Protein AF-A0A498ITP3-F1 (afdb_monomer_lite)

pLDDT: mean 81.37, std 13.59, range [35.22, 96.44]

InterPro domains:
  IPR005630 Terpene synthase, metal-binding domain [PF03936] (4-85)
  IPR008949 Isoprenoid synthase domain superfamily [G3DSA:1.10.600.10] (2-87)
  IPR008949 Isoprenoid synthase domain superfamily [SSF48576] (4-82)
  IPR050148 Terpene synthase-like [PTHR31739] (4-79)

Sequence (87 aa):
MLSSVPTKEEYMENAYVSFALGAVVLPALYLVGPKLSEEAVGSFEFHRLYRLMGLLNDIQGFKRESAEGKLNVVSLAMIHCNGVTRK

Secondary structure (DSSP, 8-state):
---PPPPHHHHHHHHHHHT-HHHHHHHHHHHTSPPPPHHHHTSHHHHHHHHHHHHHHHHHHHHHHHHTT---HHHHHHHHHTTS---

Foldseek 3Di:
DDDDDDALVRQLVVLLVPVCCVVVVVCCCCPPNDHDDPCRCVDPVVSVVSSVVSVVCCVVCVVVCVVVVHDDSVNNCCVVVVVPDDD

Structure (mmCIF, N/CA/C/O backbone):
data_AF-A0A498ITP3-F1
#
_entry.id   AF-A0A498ITP3-F1
#
loop_
_atom_site.group_PDB
_atom_site.id
_atom_site.type_symbol
_atom_site.label_atom_id
_atom_site.label_alt_id
_atom_site.label_comp_id
_atom_site.label_asym_id
_atom_site.label_entity_id
_atom_site.label_seq_id
_atom_site.pdbx_PDB_ins_code
_atom_site.Cartn_x
_atom_site.Cartn_y
_atom_site.Cartn_z
_atom_site.occupancy
_atom_site.B_iso_or_equiv
_atom_site.auth_seq_id
_atom_site.auth_comp_id
_atom_site.auth_asym_id
_atom_site.auth_atom_id
_atom_site.pdbx_PDB_model_num
ATOM 1 N N . MET A 1 1 ? 16.774 17.907 -13.681 1.00 36.78 1 MET A N 1
ATOM 2 C CA . MET A 1 1 ? 17.020 17.165 -12.426 1.00 36.78 1 MET A CA 1
ATOM 3 C C . MET A 1 1 ? 16.774 15.698 -12.713 1.00 36.78 1 MET A C 1
ATOM 5 O O . MET A 1 1 ? 15.677 15.376 -13.143 1.00 36.78 1 MET A O 1
ATOM 9 N N . LEU A 1 2 ? 17.787 14.840 -12.587 1.00 46.94 2 LEU A N 1
ATOM 10 C CA . LEU A 1 2 ? 17.624 13.394 -12.769 1.00 46.94 2 LEU A CA 1
ATOM 11 C C . LEU A 1 2 ? 16.839 12.851 -11.570 1.00 46.94 2 LEU A C 1
ATOM 13 O O . LEU A 1 2 ? 17.370 12.803 -10.467 1.00 46.94 2 LEU A O 1
ATOM 17 N N . SER A 1 3 ? 15.571 12.501 -11.767 1.00 62.31 3 SER A N 1
ATOM 18 C CA . SER A 1 3 ? 14.798 11.736 -10.789 1.00 62.31 3 SER A CA 1
ATOM 19 C C . SER A 1 3 ? 15.446 10.356 -10.635 1.00 62.31 3 SER A C 1
ATOM 21 O O . SER A 1 3 ? 15.421 9.560 -11.577 1.00 62.31 3 SER A O 1
ATOM 23 N N . SER A 1 4 ? 16.071 10.086 -9.490 1.00 80.88 4 SER A N 1
ATOM 24 C CA . SER A 1 4 ? 16.573 8.752 -9.159 1.00 80.88 4 SER A CA 1
ATOM 25 C C . SER A 1 4 ? 15.404 7.782 -8.992 1.00 80.88 4 SER A C 1
ATOM 27 O O . SER A 1 4 ? 14.348 8.159 -8.484 1.00 80.88 4 SER A O 1
ATOM 29 N N . VAL A 1 5 ? 15.584 6.531 -9.423 1.00 86.31 5 VAL A N 1
ATOM 30 C CA . VAL A 1 5 ? 14.604 5.468 -9.157 1.00 86.31 5 VAL A CA 1
ATOM 31 C C . VAL A 1 5 ? 14.546 5.257 -7.638 1.00 86.31 5 VAL A C 1
ATOM 33 O O . VAL A 1 5 ? 15.603 5.030 -7.047 1.00 86.31 5 VAL A O 1
ATOM 36 N N . PRO A 1 6 ? 13.367 5.364 -6.996 1.00 89.19 6 PRO A N 1
ATOM 37 C CA . PRO A 1 6 ? 13.256 5.219 -5.549 1.00 89.19 6 PRO A CA 1
ATOM 38 C C . PRO A 1 6 ? 13.537 3.776 -5.135 1.00 89.19 6 PRO A C 1
ATOM 40 O O . PRO A 1 6 ? 13.164 2.838 -5.839 1.00 89.19 6 PRO A O 1
ATOM 43 N N . THR A 1 7 ? 14.141 3.588 -3.968 1.00 88.88 7 THR A N 1
ATOM 44 C CA . THR A 1 7 ? 14.257 2.279 -3.316 1.00 88.88 7 THR A CA 1
ATOM 45 C C . THR A 1 7 ? 12.875 1.710 -2.977 1.00 88.88 7 THR A C 1
ATOM 47 O O . THR A 1 7 ? 11.855 2.406 -2.999 1.00 88.88 7 THR A O 1
ATOM 50 N N . LYS A 1 8 ? 12.817 0.413 -2.650 1.00 86.00 8 LYS A N 1
ATOM 51 C CA . LYS A 1 8 ? 11.556 -0.210 -2.221 1.00 86.00 8 LYS A CA 1
ATOM 52 C C . LYS A 1 8 ? 11.049 0.436 -0.936 1.00 86.00 8 LYS A C 1
ATOM 54 O O . LYS A 1 8 ? 9.852 0.637 -0.788 1.00 86.00 8 LYS A O 1
ATOM 59 N N . GLU A 1 9 ? 11.951 0.767 -0.026 1.00 86.31 9 GLU A N 1
ATOM 60 C CA . GLU A 1 9 ? 11.656 1.365 1.269 1.00 86.31 9 GLU A CA 1
ATOM 61 C C . GLU A 1 9 ? 11.064 2.770 1.098 1.00 86.31 9 GLU A C 1
ATOM 63 O O . GLU A 1 9 ? 9.975 3.024 1.613 1.00 86.31 9 GLU A O 1
ATOM 68 N N . GLU A 1 10 ? 11.699 3.623 0.286 1.00 88.62 10 GLU A N 1
ATOM 69 C CA . GLU A 1 10 ? 11.202 4.972 -0.045 1.00 88.62 10 GLU A CA 1
ATOM 70 C C . GLU A 1 10 ? 9.849 4.933 -0.769 1.00 88.62 10 GLU A C 1
ATOM 72 O O . GLU A 1 10 ? 8.969 5.763 -0.526 1.00 88.62 10 GLU A O 1
ATOM 77 N N . TYR A 1 11 ? 9.652 3.952 -1.655 1.00 89.06 11 TYR A N 1
ATOM 78 C CA . TYR A 1 11 ? 8.352 3.728 -2.276 1.00 89.06 11 TYR A CA 1
ATOM 79 C C . TYR A 1 11 ? 7.306 3.333 -1.234 1.00 89.06 11 TYR A C 1
ATOM 81 O O . TYR A 1 11 ? 6.226 3.911 -1.212 1.00 89.06 11 TYR A O 1
ATOM 89 N N . MET A 1 12 ? 7.612 2.377 -0.353 1.00 84.12 12 MET A N 1
ATOM 90 C CA . MET A 1 12 ? 6.654 1.852 0.621 1.00 84.12 12 MET A CA 1
ATOM 91 C C . MET A 1 12 ? 6.258 2.876 1.687 1.00 84.12 12 MET A C 1
ATOM 93 O O . MET A 1 12 ? 5.122 2.833 2.157 1.00 84.12 12 MET A O 1
ATOM 97 N N . GLU A 1 13 ? 7.156 3.782 2.068 1.00 83.69 13 GLU A N 1
ATOM 98 C CA . GLU A 1 13 ? 6.847 4.890 2.976 1.00 83.69 13 GLU A CA 1
ATOM 99 C C . GLU A 1 13 ? 5.798 5.834 2.367 1.00 83.69 13 GLU A C 1
ATOM 101 O O . GLU A 1 13 ? 4.803 6.167 3.012 1.00 83.69 13 GLU A O 1
ATOM 106 N N . ASN A 1 14 ? 5.946 6.162 1.081 1.00 80.06 14 ASN A N 1
ATOM 107 C CA . ASN A 1 14 ? 5.004 7.023 0.368 1.00 80.06 14 ASN A CA 1
ATOM 108 C C . ASN A 1 14 ? 3.720 6.296 -0.047 1.00 80.06 14 ASN A C 1
ATOM 110 O O . ASN A 1 14 ? 2.630 6.862 0.052 1.00 80.06 14 ASN A O 1
ATOM 114 N N . ALA A 1 15 ? 3.818 5.044 -0.497 1.00 74.81 15 ALA A N 1
ATOM 115 C CA . ALA A 1 15 ? 2.685 4.231 -0.933 1.00 74.81 15 ALA A CA 1
ATOM 116 C C . ALA A 1 15 ? 1.723 3.947 0.225 1.00 74.81 15 ALA A C 1
ATOM 118 O O . ALA A 1 15 ? 0.508 3.950 0.031 1.00 74.81 15 ALA A O 1
ATOM 119 N N . TYR A 1 16 ? 2.255 3.787 1.441 1.00 67.00 16 TYR A N 1
ATOM 120 C CA . TYR A 1 16 ? 1.459 3.629 2.654 1.00 67.00 16 TYR A CA 1
ATOM 121 C C . TYR A 1 16 ? 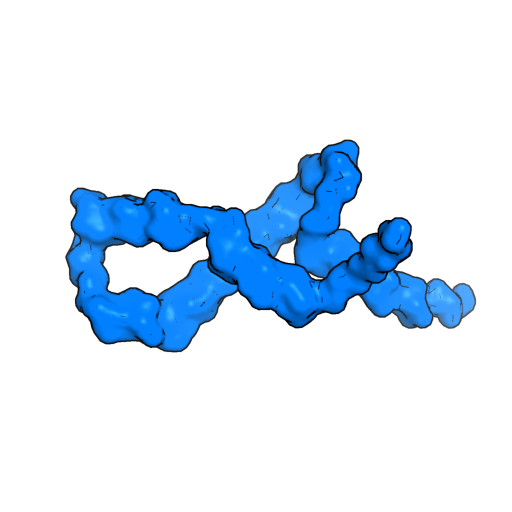0.467 4.790 2.865 1.00 67.00 16 TYR A C 1
ATOM 123 O O . TYR A 1 16 ? -0.685 4.559 3.230 1.00 67.00 16 TYR A O 1
ATOM 131 N N . VAL A 1 17 ? 0.883 6.027 2.575 1.00 67.44 17 VAL A N 1
ATOM 132 C CA . VAL A 1 17 ? 0.034 7.227 2.680 1.00 67.44 17 VAL A CA 1
ATOM 133 C C . VAL A 1 17 ? -0.785 7.455 1.401 1.00 67.44 17 VAL A C 1
ATOM 135 O O . VAL A 1 17 ? -1.964 7.802 1.460 1.00 67.44 17 VAL A O 1
ATOM 138 N N . SER A 1 18 ? -0.181 7.221 0.234 1.00 63.69 18 SER A N 1
ATOM 139 C CA . SER A 1 18 ? -0.735 7.579 -1.082 1.00 63.69 18 SER A CA 1
ATOM 140 C C . SER A 1 18 ? -1.833 6.642 -1.578 1.00 63.69 18 SER A C 1
ATOM 142 O O . SER A 1 18 ? -2.610 7.019 -2.450 1.00 63.69 18 SER A O 1
ATOM 144 N N . PHE A 1 19 ? -1.935 5.431 -1.026 1.00 64.31 19 PHE A N 1
ATOM 145 C CA . PHE A 1 19 ? -2.936 4.456 -1.458 1.00 64.31 19 PHE A CA 1
ATOM 146 C C . PHE A 1 19 ? -4.371 4.838 -1.042 1.00 64.31 19 PHE A C 1
ATOM 148 O O . PHE A 1 19 ? -5.323 4.163 -1.422 1.00 64.31 19 PHE A O 1
ATOM 155 N N . ALA A 1 20 ? -4.546 5.918 -0.265 1.00 69.88 20 ALA A N 1
ATOM 156 C CA . ALA A 1 20 ? -5.842 6.462 0.155 1.00 69.88 20 ALA A CA 1
ATOM 157 C C . ALA A 1 20 ? -6.788 5.435 0.818 1.00 69.88 20 ALA A C 1
ATOM 159 O O . ALA A 1 20 ? -7.968 5.717 1.026 1.00 69.88 20 ALA A O 1
ATOM 160 N N . LEU A 1 21 ? -6.273 4.271 1.239 1.00 70.06 21 LEU A N 1
ATOM 161 C CA . LEU A 1 21 ? -7.026 3.265 1.990 1.00 70.06 21 LEU A CA 1
ATOM 162 C C . LEU A 1 21 ? -7.628 3.855 3.257 1.00 70.06 21 LEU A C 1
ATOM 164 O O . LEU A 1 21 ? -8.705 3.442 3.661 1.00 70.06 21 LEU A O 1
ATOM 168 N N . GLY A 1 22 ? -6.962 4.833 3.878 1.00 68.81 22 GLY A N 1
ATOM 169 C CA . GLY A 1 22 ? -7.531 5.557 5.012 1.00 68.81 22 GLY A CA 1
ATOM 170 C C . GLY A 1 22 ? -8.899 6.146 4.664 1.00 68.81 22 GLY A C 1
ATOM 171 O O . GLY A 1 22 ? -9.849 5.967 5.412 1.00 68.81 22 GLY A O 1
ATOM 172 N N . ALA A 1 23 ? -9.033 6.753 3.486 1.00 75.88 23 ALA A N 1
ATOM 173 C CA . ALA A 1 23 ? -10.272 7.378 3.037 1.00 75.88 23 ALA A CA 1
ATOM 174 C C . ALA A 1 23 ? -11.326 6.384 2.518 1.00 75.88 23 ALA A C 1
ATOM 176 O O . ALA A 1 23 ? -12.504 6.716 2.521 1.00 75.88 23 ALA A O 1
ATOM 177 N N . VAL A 1 24 ? -10.943 5.181 2.077 1.00 76.25 24 VAL A N 1
ATOM 178 C CA . VAL A 1 24 ? -11.896 4.183 1.545 1.00 76.25 24 VAL A CA 1
ATOM 179 C C . VAL A 1 24 ? -12.284 3.143 2.598 1.00 76.25 24 VAL A C 1
ATOM 181 O O . VAL A 1 24 ? -13.464 2.868 2.809 1.00 76.25 24 VAL A O 1
ATOM 184 N N . VAL A 1 25 ? -11.296 2.569 3.281 1.00 77.50 25 VAL A N 1
ATOM 185 C CA . VAL A 1 25 ? -11.482 1.457 4.218 1.00 77.50 25 VAL A CA 1
ATOM 186 C C . VAL A 1 25 ? -11.969 1.937 5.580 1.00 77.50 25 VAL A C 1
ATOM 188 O O . VAL A 1 25 ? -12.857 1.294 6.135 1.00 77.50 25 VAL A O 1
ATOM 191 N N . LEU A 1 26 ? -11.489 3.075 6.106 1.00 77.06 26 LEU A N 1
ATOM 192 C CA . LEU A 1 26 ? -11.974 3.552 7.410 1.00 77.06 26 LEU A CA 1
ATOM 193 C C . LEU A 1 26 ? -13.467 3.896 7.371 1.00 77.06 26 LEU A C 1
ATOM 195 O O . LEU A 1 26 ? -14.183 3.391 8.233 1.00 77.06 26 LEU A O 1
ATOM 199 N N . PRO A 1 27 ? -14.001 4.650 6.387 1.00 81.12 27 PRO A N 1
ATOM 200 C CA . PRO A 1 27 ? -15.437 4.914 6.358 1.00 81.12 27 PRO A CA 1
ATOM 201 C C . PRO A 1 27 ? -16.272 3.640 6.235 1.00 81.12 27 PRO A C 1
ATOM 203 O O . PRO A 1 27 ? -17.272 3.511 6.931 1.00 81.12 27 PRO A O 1
ATOM 206 N N . ALA A 1 28 ? -15.848 2.664 5.427 1.00 82.19 28 ALA A N 1
ATOM 207 C CA . ALA A 1 28 ? -16.548 1.385 5.331 1.00 82.19 28 ALA A CA 1
ATOM 208 C C . ALA A 1 28 ? -16.561 0.630 6.676 1.00 82.19 28 ALA A C 1
ATOM 210 O O . ALA A 1 28 ? -17.609 0.148 7.107 1.00 82.19 28 ALA A O 1
ATOM 211 N N . LEU A 1 29 ? -15.423 0.576 7.374 1.00 79.19 29 LEU A N 1
ATOM 212 C CA . LEU A 1 29 ? -15.310 -0.078 8.680 1.00 79.19 29 LEU A CA 1
ATOM 213 C C . LEU A 1 29 ? -16.127 0.632 9.768 1.00 79.19 29 LEU A C 1
ATOM 215 O O . LEU A 1 29 ? -16.754 -0.044 10.576 1.00 79.19 29 LEU A O 1
ATOM 219 N N . TYR A 1 30 ? -16.153 1.967 9.776 1.00 79.00 30 TYR A N 1
ATOM 220 C CA . TYR A 1 30 ? -16.872 2.755 10.783 1.00 79.00 30 TYR A CA 1
ATOM 221 C C . TYR A 1 30 ? -18.380 2.885 10.521 1.00 79.00 30 TYR A C 1
ATOM 223 O O . TYR A 1 30 ? -19.129 3.076 11.478 1.00 79.00 30 TYR A O 1
ATOM 231 N N . LEU A 1 31 ? -18.827 2.822 9.261 1.00 82.00 31 LEU A N 1
ATOM 232 C CA . LEU A 1 31 ? -20.234 3.041 8.889 1.00 82.00 31 LEU A CA 1
ATOM 233 C C . LEU A 1 31 ? -21.009 1.747 8.616 1.00 82.00 31 LEU A C 1
ATOM 235 O O . LEU A 1 31 ? -22.224 1.730 8.791 1.00 82.00 31 LEU A O 1
ATOM 239 N N . VAL A 1 32 ? -20.333 0.687 8.163 1.00 83.44 32 VAL A N 1
ATOM 240 C CA . VAL A 1 32 ? -20.970 -0.584 7.763 1.00 83.44 32 VAL A CA 1
ATOM 241 C C . VAL A 1 32 ? -20.513 -1.747 8.645 1.00 83.44 32 VAL A C 1
ATOM 243 O O . VAL A 1 32 ? -21.279 -2.679 8.887 1.00 83.44 32 VAL A O 1
ATOM 246 N N . GLY A 1 33 ? -19.267 -1.705 9.118 1.00 74.56 33 GLY A N 1
ATOM 247 C CA . GLY A 1 33 ? -18.680 -2.735 9.967 1.00 74.56 33 GLY A CA 1
ATOM 248 C C . GLY A 1 33 ? -18.936 -2.533 11.465 1.00 74.56 33 GLY A C 1
ATOM 249 O O . GLY A 1 33 ? -19.457 -1.502 11.897 1.00 74.56 33 GLY A O 1
ATOM 250 N N . PRO A 1 34 ? -18.554 -3.520 12.293 1.00 77.94 34 PRO A N 1
ATOM 251 C CA . PRO A 1 34 ? -18.472 -3.315 13.730 1.00 77.94 34 PRO A CA 1
ATOM 252 C C . PRO A 1 34 ? -17.468 -2.196 14.025 1.00 77.94 34 PRO A C 1
ATOM 254 O O . PRO A 1 34 ? -16.350 -2.196 13.507 1.00 77.94 34 PRO A O 1
ATOM 257 N N . LYS A 1 35 ? -17.877 -1.246 14.871 1.00 78.00 35 LYS A N 1
ATOM 258 C CA . LYS A 1 35 ? -17.050 -0.095 15.241 1.00 78.00 35 LYS A CA 1
ATOM 259 C C . LYS A 1 35 ? -15.713 -0.573 15.811 1.00 78.00 35 LYS A C 1
ATOM 261 O O . LYS A 1 35 ? -15.682 -1.252 16.836 1.00 78.00 35 LYS A O 1
ATOM 266 N N . LEU A 1 36 ? -14.619 -0.189 15.160 1.00 82.62 36 LEU A N 1
ATOM 267 C CA . LEU A 1 36 ? -13.272 -0.431 15.665 1.00 82.62 36 LEU A CA 1
ATOM 268 C C . LEU A 1 36 ? -12.953 0.551 16.797 1.00 82.62 36 LEU A C 1
ATOM 270 O O . LEU A 1 36 ? -13.327 1.727 16.737 1.00 82.62 36 LEU A O 1
ATOM 274 N N . SER A 1 37 ? -12.266 0.067 17.834 1.00 88.44 37 SER A N 1
ATOM 275 C CA . SER A 1 37 ? -11.704 0.938 18.867 1.00 88.44 37 SER A CA 1
ATOM 276 C C . SER A 1 37 ? -10.526 1.738 18.307 1.00 88.44 37 SER A C 1
ATOM 278 O O . SER A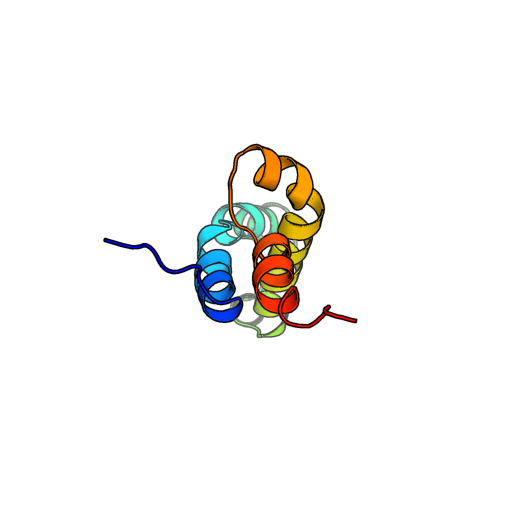 1 37 ? -9.875 1.320 17.348 1.00 88.44 37 SER A O 1
ATOM 280 N N . GLU A 1 38 ? -10.227 2.885 18.916 1.00 86.06 38 GLU A N 1
ATOM 281 C CA . GLU A 1 38 ? -9.061 3.695 18.532 1.00 86.06 38 GLU A CA 1
ATOM 282 C C . GLU A 1 38 ? -7.751 2.912 18.702 1.00 86.06 38 GLU A C 1
ATOM 284 O O . GLU A 1 38 ? -6.877 2.973 17.842 1.00 86.06 38 GLU A O 1
ATOM 289 N N . GLU A 1 39 ? -7.661 2.088 19.749 1.00 89.94 39 GLU A N 1
ATOM 290 C CA . GLU A 1 39 ? -6.543 1.165 19.977 1.00 89.94 39 GLU A CA 1
ATOM 291 C C . GLU A 1 39 ? -6.381 0.161 18.832 1.00 89.94 39 GLU A C 1
ATOM 293 O O . GLU A 1 39 ? -5.262 -0.100 18.395 1.00 89.94 39 GLU A O 1
ATOM 298 N N . ALA A 1 40 ? -7.486 -0.377 18.301 1.00 87.38 40 ALA A N 1
ATOM 299 C CA . ALA A 1 40 ? -7.435 -1.300 17.173 1.00 87.38 40 ALA A CA 1
ATOM 300 C C . ALA A 1 40 ? -6.942 -0.605 15.896 1.00 87.38 40 ALA A C 1
ATOM 302 O O . ALA A 1 40 ? -6.162 -1.192 15.152 1.00 87.38 40 ALA A O 1
ATOM 303 N N . VAL A 1 41 ? -7.341 0.646 15.650 1.00 85.38 41 VAL A N 1
ATOM 304 C CA . VAL A 1 41 ? -6.888 1.416 14.477 1.00 85.38 41 VAL A CA 1
ATOM 305 C C . VAL A 1 41 ? -5.419 1.834 14.600 1.00 85.38 41 VAL A C 1
ATOM 307 O O . VAL A 1 41 ? -4.707 1.835 13.600 1.00 85.38 41 VAL A O 1
ATOM 310 N N . GLY A 1 42 ? -4.951 2.137 15.813 1.00 85.94 42 GLY A N 1
ATOM 311 C CA . GLY A 1 42 ? -3.541 2.422 16.097 1.00 85.94 42 GLY A CA 1
ATOM 312 C C . GLY A 1 42 ? -2.658 1.176 16.232 1.00 85.94 42 GLY A C 1
ATOM 313 O O . GLY A 1 42 ? -1.452 1.299 16.447 1.00 85.94 42 GLY A O 1
ATOM 314 N N . SER A 1 43 ? -3.239 -0.024 16.138 1.00 89.88 43 SER A N 1
ATOM 315 C CA . SER A 1 43 ? -2.510 -1.277 16.326 1.00 89.88 43 SER A CA 1
ATOM 316 C C . SER A 1 43 ? -1.553 -1.564 15.170 1.00 89.88 43 SER A C 1
ATOM 318 O O . SER A 1 43 ? -1.825 -1.280 13.997 1.00 89.88 43 SER A O 1
ATOM 320 N N . PHE A 1 44 ? -0.424 -2.196 15.489 1.00 89.56 44 PHE A N 1
ATOM 321 C CA . PHE A 1 44 ? 0.546 -2.628 14.485 1.00 89.56 44 PHE A CA 1
ATOM 322 C C . PHE A 1 44 ? -0.085 -3.582 13.459 1.00 89.56 44 PHE A C 1
ATOM 324 O O . PHE A 1 44 ? 0.242 -3.547 12.272 1.00 89.56 44 PHE A O 1
ATOM 331 N N . GLU A 1 45 ? -1.021 -4.414 13.901 1.00 89.69 45 GLU A N 1
ATOM 332 C CA . GLU A 1 45 ? -1.772 -5.367 13.097 1.00 89.69 45 GLU A CA 1
ATOM 333 C C . GLU A 1 45 ? -2.597 -4.663 12.019 1.00 89.69 45 GLU A C 1
ATOM 335 O O . GLU A 1 45 ? -2.574 -5.078 10.856 1.00 89.69 45 GLU A O 1
ATOM 340 N N . PHE A 1 46 ? -3.273 -3.571 12.377 1.00 86.12 46 PHE A N 1
ATOM 341 C CA . PHE A 1 46 ? -4.060 -2.773 11.443 1.00 86.12 46 PHE A CA 1
ATOM 342 C C . PHE A 1 46 ? -3.170 -2.101 10.391 1.00 86.12 46 PHE A C 1
ATOM 344 O O . PHE A 1 46 ? -3.410 -2.225 9.186 1.00 86.12 46 PHE A O 1
ATOM 351 N N . HIS A 1 47 ? -2.067 -1.490 10.827 1.00 85.06 47 HIS A N 1
ATOM 352 C CA . HIS A 1 47 ? -1.057 -0.921 9.933 1.00 85.06 47 HIS A CA 1
ATOM 353 C C . HIS A 1 47 ? -0.445 -1.973 8.990 1.00 85.06 47 HIS A C 1
ATOM 355 O O . HIS A 1 47 ? -0.228 -1.717 7.799 1.00 85.06 47 HIS A O 1
ATOM 361 N N . ARG A 1 48 ? -0.203 -3.188 9.494 1.00 87.88 48 ARG A N 1
ATOM 362 C CA . ARG A 1 48 ? 0.301 -4.315 8.704 1.00 87.88 48 ARG A CA 1
ATOM 363 C C . ARG A 1 48 ? -0.719 -4.783 7.670 1.00 87.88 48 ARG A C 1
ATOM 365 O O . ARG A 1 48 ? -0.325 -5.060 6.538 1.00 87.88 48 ARG A O 1
ATOM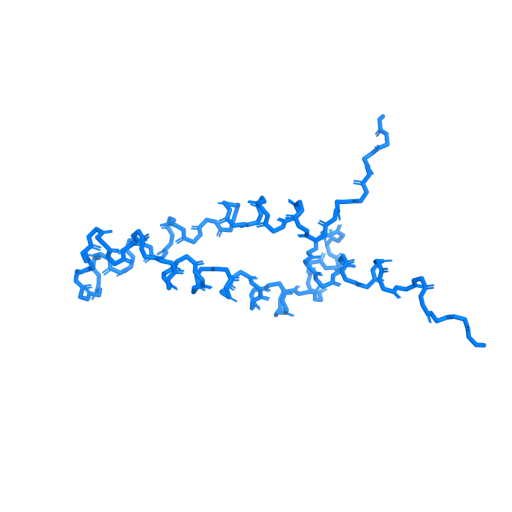 372 N N . LEU A 1 49 ? -2.005 -4.833 8.016 1.00 87.94 49 LEU A N 1
ATOM 373 C CA . LEU A 1 49 ? -3.074 -5.158 7.071 1.00 87.94 49 LEU A CA 1
ATOM 374 C C . LEU A 1 49 ? -3.121 -4.143 5.922 1.00 87.94 49 LEU A C 1
ATOM 376 O O . LEU A 1 49 ? -3.123 -4.543 4.761 1.00 87.94 49 LEU A O 1
ATOM 380 N N . TYR A 1 50 ? -3.060 -2.845 6.231 1.00 84.56 50 TYR A N 1
ATOM 381 C CA . TYR A 1 50 ? -3.019 -1.776 5.226 1.00 84.56 50 TYR A CA 1
ATOM 382 C C . TYR A 1 50 ? -1.844 -1.937 4.262 1.00 84.56 50 TYR A C 1
ATOM 384 O O . TYR A 1 50 ? -2.008 -1.865 3.043 1.00 84.56 50 TYR A O 1
ATOM 392 N N . ARG A 1 51 ? -0.657 -2.230 4.804 1.00 85.50 51 ARG A N 1
ATOM 393 C CA . ARG A 1 51 ? 0.537 -2.501 4.000 1.00 85.50 51 ARG A CA 1
ATOM 394 C C . ARG A 1 51 ? 0.339 -3.708 3.079 1.00 85.50 51 ARG A C 1
ATOM 396 O O . ARG A 1 51 ? 0.702 -3.638 1.909 1.00 85.50 51 ARG A O 1
ATOM 403 N N . LEU A 1 52 ? -0.245 -4.799 3.578 1.00 88.38 52 LEU A N 1
ATOM 404 C CA . LEU A 1 52 ? -0.520 -5.998 2.778 1.00 88.38 52 LEU A CA 1
ATOM 405 C C . LEU A 1 52 ? -1.543 -5.734 1.666 1.00 88.38 52 LEU A C 1
ATOM 407 O O . LEU A 1 52 ? -1.364 -6.233 0.557 1.00 88.38 52 LEU A O 1
ATOM 411 N N . MET A 1 53 ? -2.573 -4.928 1.927 1.00 87.44 53 MET A N 1
ATOM 412 C CA . MET A 1 53 ? -3.555 -4.533 0.913 1.00 87.44 53 MET A CA 1
ATOM 413 C C . MET A 1 53 ? -2.913 -3.718 -0.218 1.00 87.44 53 MET A C 1
ATOM 415 O O . MET A 1 53 ? -3.189 -3.991 -1.384 1.00 87.44 53 MET A O 1
ATOM 419 N N . GLY A 1 54 ? -2.021 -2.774 0.103 1.00 86.19 54 GLY A N 1
ATOM 420 C CA . GLY A 1 54 ? -1.254 -2.024 -0.901 1.00 86.19 54 GLY A CA 1
ATOM 421 C C . GLY A 1 54 ? -0.333 -2.919 -1.736 1.00 86.19 54 GLY A C 1
ATOM 422 O O . GLY A 1 54 ? -0.324 -2.831 -2.959 1.00 86.19 54 GLY A O 1
ATOM 423 N N . LEU A 1 55 ? 0.370 -3.864 -1.101 1.00 89.50 55 LEU A N 1
ATOM 424 C CA . LEU A 1 55 ? 1.184 -4.849 -1.826 1.00 89.50 55 LEU A CA 1
ATOM 425 C C . LEU A 1 55 ? 0.339 -5.716 -2.767 1.00 89.50 55 LEU A C 1
ATOM 427 O O . LEU A 1 55 ? 0.750 -6.005 -3.889 1.00 89.50 55 LEU A O 1
ATOM 431 N N . LEU A 1 56 ? -0.849 -6.127 -2.320 1.00 91.31 56 LEU A N 1
ATOM 432 C CA . LEU A 1 56 ? -1.770 -6.899 -3.143 1.00 91.31 56 LEU A CA 1
ATOM 433 C C . LEU A 1 56 ? -2.277 -6.079 -4.340 1.00 91.31 56 LEU A C 1
ATOM 435 O O . LEU A 1 56 ? -2.377 -6.625 -5.440 1.00 91.31 56 LEU A O 1
ATOM 439 N N . ASN A 1 57 ? -2.552 -4.785 -4.142 1.00 89.81 57 ASN A N 1
ATOM 440 C CA . ASN A 1 57 ? -2.882 -3.864 -5.226 1.00 89.81 57 ASN A CA 1
ATOM 441 C C . ASN A 1 57 ? -1.761 -3.800 -6.268 1.00 89.81 57 ASN A C 1
ATOM 443 O O . ASN A 1 57 ? -2.034 -3.995 -7.447 1.00 89.81 57 ASN A O 1
ATOM 447 N N . ASP A 1 58 ? -0.510 -3.610 -5.848 1.00 91.62 58 ASP A N 1
ATOM 448 C CA . ASP A 1 58 ? 0.624 -3.506 -6.772 1.00 91.62 58 ASP A CA 1
ATOM 449 C C . ASP A 1 58 ? 0.843 -4.800 -7.568 1.00 91.62 58 ASP A C 1
ATOM 451 O O . ASP A 1 58 ? 1.133 -4.758 -8.765 1.00 91.62 58 ASP A O 1
ATOM 455 N N . ILE A 1 59 ? 0.671 -5.965 -6.931 1.00 93.44 59 ILE A N 1
ATOM 456 C CA . ILE A 1 59 ? 0.780 -7.269 -7.604 1.00 93.44 59 ILE A CA 1
ATOM 457 C C . ILE A 1 59 ? -0.314 -7.424 -8.665 1.00 93.44 59 ILE A C 1
ATOM 459 O O . ILE A 1 59 ? -0.024 -7.814 -9.797 1.00 93.44 59 ILE A O 1
ATOM 463 N N . GLN A 1 60 ? -1.567 -7.120 -8.319 1.00 95.44 60 GLN A N 1
ATOM 464 C CA . GLN A 1 60 ? -2.691 -7.254 -9.249 1.00 95.44 60 GLN A CA 1
ATOM 465 C C . GLN A 1 60 ? -2.666 -6.185 -10.354 1.00 95.44 60 GLN A C 1
ATOM 467 O O . GLN A 1 60 ? -3.006 -6.467 -11.503 1.00 95.44 60 GLN A O 1
ATOM 472 N N . GLY A 1 61 ? -2.237 -4.968 -10.020 1.00 93.62 61 GLY A N 1
ATOM 473 C CA . GLY A 1 61 ? -2.182 -3.809 -10.906 1.00 93.62 61 GLY A CA 1
ATOM 474 C C . GLY A 1 61 ? -0.953 -3.757 -11.811 1.00 93.62 61 GLY A C 1
ATOM 475 O O . GLY A 1 61 ? -0.991 -3.051 -12.819 1.00 93.62 61 GLY A O 1
ATOM 476 N N . PHE A 1 62 ? 0.097 -4.533 -11.516 1.00 94.25 62 PHE A N 1
ATOM 477 C CA . PHE A 1 62 ? 1.411 -4.446 -12.161 1.00 94.25 62 PHE A CA 1
ATOM 478 C C . PHE A 1 62 ? 1.371 -4.326 -13.684 1.00 94.25 62 PHE A C 1
ATOM 480 O O . PHE A 1 62 ? 1.970 -3.411 -14.243 1.00 94.25 62 PHE A O 1
ATOM 487 N N . LYS A 1 63 ? 0.645 -5.209 -14.378 1.00 95.00 63 LYS A N 1
ATOM 488 C CA . LYS A 1 63 ? 0.599 -5.182 -15.851 1.00 95.00 63 LYS A CA 1
ATOM 489 C C . LYS A 1 63 ? -0.013 -3.887 -16.391 1.00 95.00 63 LYS A C 1
ATOM 491 O O . LYS A 1 63 ? 0.492 -3.339 -17.367 1.00 95.00 63 LYS A O 1
ATOM 496 N N . ARG A 1 64 ? -1.088 -3.405 -15.758 1.00 96.44 64 ARG A N 1
ATOM 497 C CA . ARG A 1 64 ? -1.774 -2.162 -16.139 1.00 96.44 64 ARG A CA 1
ATOM 498 C C . ARG A 1 64 ? -0.875 -0.955 -15.874 1.00 96.44 64 ARG A C 1
ATOM 500 O O . ARG A 1 64 ? -0.677 -0.134 -16.758 1.00 96.44 64 ARG A O 1
ATOM 507 N N . GLU A 1 65 ? -0.299 -0.876 -14.681 1.00 93.88 65 GLU A N 1
ATOM 508 C CA . GLU A 1 65 ? 0.559 0.241 -14.267 1.00 93.88 65 GLU A CA 1
ATOM 509 C C . GLU A 1 65 ? 1.848 0.306 -15.082 1.00 93.88 65 GLU A C 1
ATOM 511 O O . GLU A 1 65 ? 2.241 1.385 -15.519 1.00 93.88 65 GLU A O 1
ATOM 516 N N . SER A 1 66 ? 2.449 -0.847 -15.380 1.00 92.50 66 SER A N 1
ATOM 517 C CA . SER A 1 66 ? 3.613 -0.939 -16.258 1.00 92.50 66 SER A CA 1
ATOM 518 C C . SER A 1 66 ? 3.301 -0.452 -17.676 1.00 92.50 66 SER A C 1
ATOM 520 O O . SER A 1 66 ? 4.125 0.252 -18.256 1.00 92.50 66 SER A O 1
ATOM 522 N N . ALA A 1 67 ? 2.116 -0.758 -18.218 1.00 94.69 67 ALA A N 1
ATOM 523 C CA . ALA A 1 67 ? 1.685 -0.249 -19.522 1.00 94.69 67 ALA A CA 1
ATOM 524 C C . ALA A 1 67 ? 1.468 1.278 -19.525 1.00 94.69 67 ALA A C 1
ATOM 526 O O . ALA A 1 67 ? 1.693 1.930 -20.540 1.00 94.69 67 ALA A O 1
ATOM 527 N N . GLU A 1 68 ? 1.078 1.854 -18.385 1.00 95.06 68 GLU A N 1
ATOM 528 C CA . GLU A 1 68 ? 0.949 3.304 -18.175 1.00 95.06 68 GLU A CA 1
ATOM 529 C C . GLU A 1 68 ? 2.293 3.992 -17.843 1.00 95.06 68 GLU A C 1
ATOM 531 O O . GLU A 1 68 ? 2.326 5.202 -17.624 1.00 95.06 68 GLU A O 1
ATOM 536 N N . GLY A 1 69 ? 3.401 3.244 -17.768 1.00 90.62 69 GLY A N 1
ATOM 537 C CA . GLY A 1 69 ? 4.715 3.768 -17.378 1.00 90.62 69 GLY A CA 1
ATOM 538 C C . GLY A 1 69 ? 4.834 4.132 -15.892 1.00 90.62 69 GLY A C 1
ATOM 539 O O . GLY A 1 69 ? 5.763 4.841 -15.507 1.00 90.62 69 GLY A O 1
ATOM 540 N N . LYS A 1 70 ? 3.907 3.666 -15.046 1.00 90.31 70 LYS A N 1
ATOM 541 C CA . LYS A 1 70 ? 3.910 3.913 -13.600 1.00 90.31 70 LYS A CA 1
ATOM 542 C C . LYS A 1 70 ? 4.784 2.894 -12.870 1.00 90.31 70 LYS A C 1
ATOM 544 O O . LYS A 1 70 ? 4.741 1.694 -13.140 1.00 90.31 70 LYS A O 1
ATOM 549 N N . LEU A 1 71 ? 5.571 3.386 -11.916 1.00 89.19 71 LEU A N 1
ATOM 550 C CA . LEU A 1 71 ? 6.352 2.549 -11.008 1.00 89.19 71 LEU A CA 1
ATOM 551 C C . LEU A 1 71 ? 5.474 2.022 -9.872 1.00 89.19 71 LEU A C 1
ATOM 553 O O . LEU A 1 71 ? 4.676 2.766 -9.310 1.00 89.19 71 LEU A O 1
ATOM 557 N N . ASN A 1 72 ? 5.689 0.759 -9.511 1.00 91.94 72 ASN A N 1
ATOM 558 C CA . ASN A 1 72 ? 5.127 0.132 -8.320 1.00 91.94 72 ASN A CA 1
ATOM 559 C C . ASN A 1 72 ? 6.162 -0.802 -7.666 1.00 91.94 72 ASN A C 1
ATOM 561 O O . ASN A 1 72 ? 7.272 -0.960 -8.192 1.00 91.94 72 ASN A O 1
ATOM 565 N N . VAL A 1 73 ? 5.824 -1.453 -6.546 1.00 91.62 73 VAL A N 1
ATOM 566 C CA . VAL A 1 73 ? 6.794 -2.283 -5.807 1.00 91.62 73 VAL A CA 1
ATOM 567 C C . VAL A 1 73 ? 7.359 -3.448 -6.635 1.00 91.62 73 VAL A C 1
ATOM 569 O O . VAL A 1 73 ? 8.519 -3.827 -6.456 1.00 91.62 73 VAL A O 1
ATOM 572 N N . VAL A 1 74 ? 6.574 -4.003 -7.565 1.00 92.56 74 VAL A N 1
ATOM 573 C CA . VAL A 1 74 ? 6.987 -5.117 -8.433 1.00 92.56 74 VAL A CA 1
ATOM 574 C C . VAL A 1 74 ? 7.987 -4.621 -9.475 1.00 92.56 74 VAL A C 1
ATOM 576 O O . VAL A 1 74 ? 9.062 -5.207 -9.615 1.00 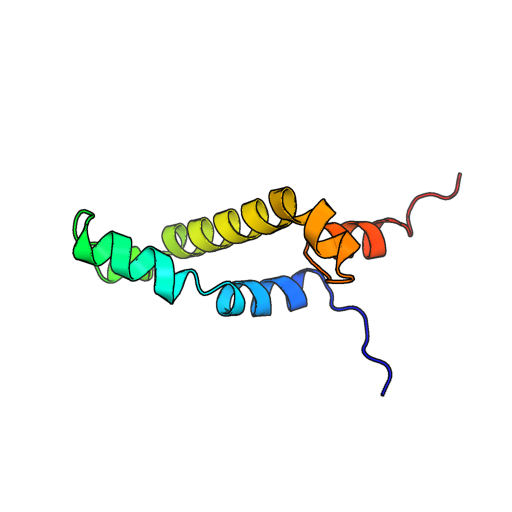92.56 74 VAL A O 1
ATOM 579 N N . SER A 1 75 ? 7.697 -3.497 -10.134 1.00 92.25 75 SER A N 1
ATOM 580 C CA . SER A 1 75 ? 8.618 -2.849 -11.077 1.00 92.25 75 SER A CA 1
ATOM 581 C C . SER A 1 75 ? 9.947 -2.494 -10.405 1.00 92.25 75 SER A C 1
ATOM 583 O O . SER A 1 75 ? 11.015 -2.809 -10.930 1.00 92.25 75 SER A O 1
ATOM 585 N N . LEU A 1 76 ? 9.896 -1.910 -9.204 1.00 92.38 76 LEU A N 1
ATOM 586 C CA . LEU A 1 76 ? 11.088 -1.579 -8.419 1.00 92.38 76 LEU A CA 1
ATOM 587 C C . LEU A 1 76 ? 11.875 -2.826 -8.009 1.00 92.38 76 LEU A C 1
ATOM 589 O O . LEU A 1 76 ? 13.105 -2.814 -8.012 1.00 92.38 76 LEU A O 1
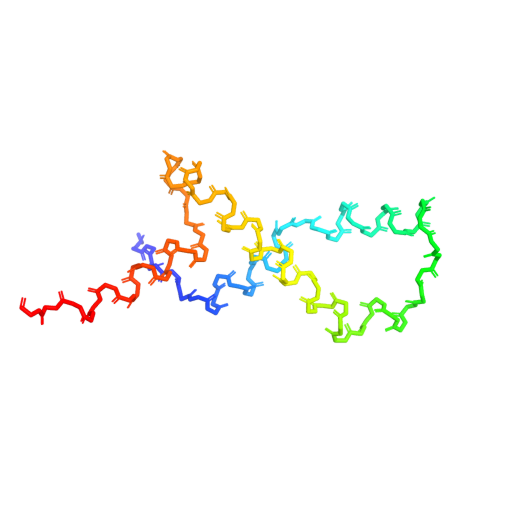ATOM 593 N N . ALA A 1 77 ? 11.190 -3.923 -7.677 1.00 90.69 77 ALA A N 1
ATOM 594 C CA . ALA A 1 77 ? 11.851 -5.189 -7.400 1.00 90.69 77 ALA A CA 1
ATOM 595 C C . ALA A 1 77 ? 12.606 -5.720 -8.613 1.00 90.69 77 ALA A C 1
ATOM 597 O O . ALA A 1 77 ? 13.756 -6.114 -8.460 1.00 90.69 77 ALA A O 1
ATOM 598 N N . MET A 1 78 ? 12.016 -5.675 -9.804 1.00 90.31 78 MET A N 1
ATOM 599 C CA . MET A 1 78 ? 12.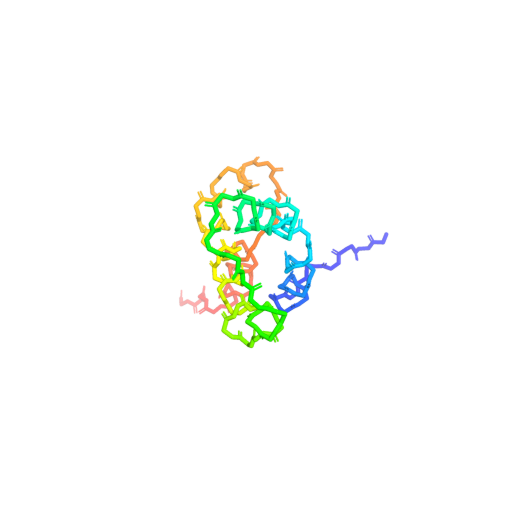697 -6.109 -11.024 1.00 90.31 78 MET A CA 1
ATOM 600 C C . MET A 1 78 ? 13.906 -5.226 -11.346 1.00 90.31 78 MET A C 1
ATOM 602 O O . MET A 1 78 ? 14.977 -5.752 -11.632 1.00 90.31 78 MET A O 1
ATOM 606 N N . ILE A 1 79 ? 13.770 -3.900 -11.240 1.00 89.50 79 ILE A N 1
ATOM 607 C CA . ILE A 1 79 ? 14.862 -2.955 -11.520 1.00 89.50 79 ILE A CA 1
ATOM 608 C C . ILE A 1 79 ? 16.057 -3.207 -10.592 1.00 89.50 79 ILE A C 1
ATOM 610 O O . ILE A 1 79 ? 17.188 -3.310 -11.063 1.00 89.50 79 ILE A O 1
ATOM 614 N N . HIS A 1 80 ? 15.814 -3.371 -9.291 1.00 86.12 80 HIS A N 1
ATOM 615 C CA . HIS A 1 80 ? 16.889 -3.582 -8.320 1.00 86.12 80 HIS A CA 1
ATOM 616 C C . HIS A 1 80 ? 17.422 -5.025 -8.290 1.00 86.12 80 HIS A C 1
ATOM 618 O O . HIS A 1 80 ? 18.584 -5.233 -7.952 1.00 86.12 80 HIS A O 1
ATOM 624 N N . CYS A 1 81 ? 16.618 -6.033 -8.656 1.00 78.31 81 CYS A N 1
ATOM 625 C CA . CYS A 1 81 ? 17.050 -7.439 -8.686 1.00 78.31 81 CYS A CA 1
ATOM 626 C C . CYS A 1 81 ? 17.708 -7.859 -10.015 1.00 78.31 81 CYS A C 1
ATOM 628 O O . CYS A 1 81 ? 18.474 -8.824 -10.028 1.00 78.31 81 CYS A O 1
ATOM 630 N N . ASN A 1 82 ? 17.497 -7.128 -11.116 1.00 61.97 82 ASN A N 1
ATOM 631 C CA . ASN A 1 82 ? 18.125 -7.411 -12.416 1.00 61.97 82 ASN A CA 1
ATOM 632 C C . ASN A 1 82 ? 19.647 -7.149 -12.457 1.00 61.97 82 ASN A C 1
ATOM 634 O O . ASN A 1 82 ? 20.285 -7.420 -13.470 1.00 61.97 82 ASN A O 1
ATOM 638 N N . GLY A 1 83 ? 20.261 -6.711 -11.353 1.00 54.56 83 GLY A N 1
ATOM 639 C CA . GLY A 1 83 ? 21.717 -6.733 -11.176 1.00 54.56 83 GLY A CA 1
ATOM 640 C C . GLY A 1 83 ? 22.320 -8.128 -10.926 1.00 54.56 83 GLY A C 1
ATOM 641 O O . GLY A 1 83 ? 23.541 -8.247 -10.904 1.00 54.56 83 GLY A O 1
ATOM 642 N N . VAL A 1 84 ? 21.507 -9.183 -10.735 1.00 53.06 84 VAL A N 1
ATOM 643 C CA . VAL A 1 84 ? 21.975 -10.510 -10.257 1.00 53.06 84 VAL A CA 1
ATOM 644 C C . VAL A 1 84 ? 21.920 -11.628 -11.317 1.00 53.06 84 VAL A C 1
ATOM 646 O O . VAL A 1 84 ? 22.280 -12.766 -11.035 1.00 53.06 84 VAL A O 1
ATOM 649 N N . THR A 1 85 ? 21.563 -11.352 -12.574 1.00 47.62 85 THR A N 1
ATOM 650 C CA . THR A 1 85 ? 21.633 -12.374 -13.643 1.00 47.62 85 THR A CA 1
ATOM 651 C C . THR A 1 85 ? 22.530 -11.953 -14.806 1.00 47.62 85 THR A C 1
ATOM 653 O O . THR A 1 85 ? 22.079 -11.570 -15.878 1.00 47.62 85 THR A O 1
ATOM 656 N N . ARG A 1 86 ? 23.846 -12.108 -14.610 1.00 41.47 86 ARG A N 1
ATOM 657 C CA . ARG A 1 86 ? 24.732 -12.580 -15.684 1.00 41.47 86 ARG A CA 1
ATOM 658 C C . ARG A 1 86 ? 25.264 -13.956 -15.295 1.00 41.47 86 ARG A C 1
ATOM 660 O O . ARG A 1 86 ? 26.065 -14.065 -14.370 1.00 41.47 86 ARG A O 1
ATOM 667 N N . LYS A 1 87 ? 24.811 -14.982 -16.005 1.00 35.22 87 LYS A N 1
ATOM 668 C CA . LYS A 1 87 ? 25.613 -16.170 -16.294 1.00 35.22 87 LYS A CA 1
ATOM 669 C C . LYS A 1 87 ? 25.864 -16.183 -17.789 1.00 35.22 87 LYS A C 1
ATOM 671 O O . LYS A 1 87 ? 24.916 -15.814 -18.516 1.00 35.22 87 LYS A O 1
#

Radius of gyration: 16.25 Å; chains: 1; bounding box: 47×33×40 Å

Organism: Malus domestica (NCBI:txid3750)